Protein AF-A0A846VZ13-F1 (afdb_monomer_lite)

InterPro domains:
  IPR014347 Tautomerase/MIF superfamily [G3DSA:3.30.429.10] (1-53)
  IPR014347 Tautomerase/MIF superfamily [SSF55331] (3-54)

Secondary structure (DSSP, 8-state):
--HHHHHHHHHHHHHHHHHTSS-GGGGT-TTT------PPPTTS-EETTEE--HHHHHHHH--

Foldseek 3Di:
DDPVVVVVVLVVVLVVVLVVDPHSVLSVDPVRDDDDDDDDPQQNDDDPRDRDGPVNVCVVVVD

Organism: NCBI:txid356147

Sequence (63 aa):
MNDDKRRDIVRRVNRVLADADEDPARFADAATAWVHINEIPEGNWGAGGEIVRIEDIVALVSS

Structure (mmCIF, N/CA/C/O backbone):
data_AF-A0A846VZ13-F1
#
_entry.id   AF-A0A846VZ13-F1
#
loop_
_atom_site.group_PDB
_atom_site.id
_atom_site.type_symbol
_atom_site.label_atom_id
_atom_site.label_alt_id
_atom_site.label_comp_id
_atom_site.label_asym_id
_atom_site.label_entity_id
_atom_site.label_seq_id
_atom_site.pdbx_PDB_ins_code
_atom_site.Cartn_x
_atom_site.Cartn_y
_atom_site.Cartn_z
_atom_site.occupancy
_atom_site.B_iso_or_equiv
_atom_site.auth_seq_id
_atom_site.auth_comp_id
_atom_site.auth_asym_id
_atom_site.auth_atom_id
_atom_site.pdbx_PDB_model_num
ATOM 1 N N . MET A 1 1 ? -6.084 -6.385 9.145 1.00 86.62 1 MET A N 1
ATOM 2 C CA . MET A 1 1 ? -5.817 -6.908 7.783 1.00 86.62 1 MET A CA 1
ATOM 3 C C . MET A 1 1 ? -5.360 -8.370 7.857 1.00 86.62 1 MET A C 1
ATOM 5 O O . MET A 1 1 ? -4.780 -8.738 8.873 1.00 86.62 1 MET A O 1
ATOM 9 N N . ASN A 1 2 ? -5.623 -9.201 6.836 1.00 94.62 2 ASN A N 1
ATOM 10 C CA . ASN A 1 2 ? -5.102 -10.580 6.744 1.00 94.62 2 ASN A CA 1
ATOM 11 C C . ASN A 1 2 ? -3.921 -10.680 5.755 1.00 94.62 2 ASN A C 1
ATOM 13 O O . ASN A 1 2 ? -3.608 -9.717 5.050 1.00 94.62 2 ASN A O 1
ATOM 17 N N . ASP A 1 3 ? -3.274 -11.841 5.697 1.00 96.62 3 ASP A N 1
ATOM 18 C CA . ASP A 1 3 ? -2.052 -12.027 4.905 1.00 96.62 3 ASP A CA 1
ATOM 19 C C . ASP A 1 3 ? -2.293 -12.024 3.396 1.00 96.62 3 ASP A C 1
ATOM 21 O O . ASP A 1 3 ? -1.461 -11.507 2.650 1.00 96.62 3 ASP A O 1
ATOM 25 N N . ASP A 1 4 ? -3.452 -12.500 2.938 1.00 97.50 4 ASP A N 1
ATOM 26 C CA . ASP A 1 4 ? -3.827 -12.426 1.523 1.00 97.50 4 ASP A CA 1
ATOM 27 C C . ASP A 1 4 ? -3.898 -10.974 1.051 1.00 97.50 4 ASP A C 1
ATOM 29 O O . ASP A 1 4 ? -3.382 -10.623 -0.014 1.00 97.50 4 ASP A O 1
ATOM 33 N N . LYS A 1 5 ? -4.473 -10.093 1.877 1.00 96.19 5 LYS A N 1
ATOM 34 C CA . LYS A 1 5 ? -4.544 -8.669 1.560 1.00 96.19 5 LYS A 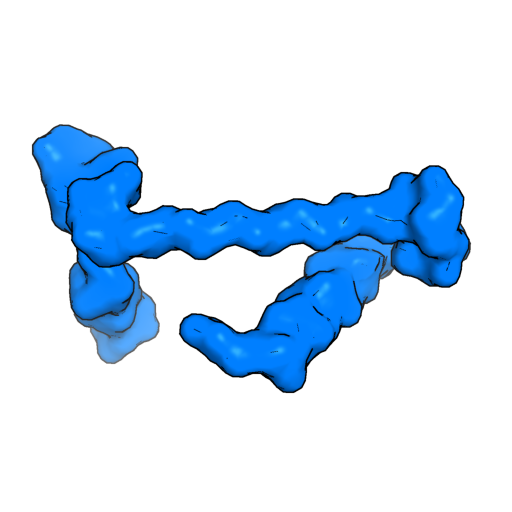CA 1
ATOM 35 C C . LYS A 1 5 ? -3.168 -8.007 1.601 1.00 96.19 5 LYS A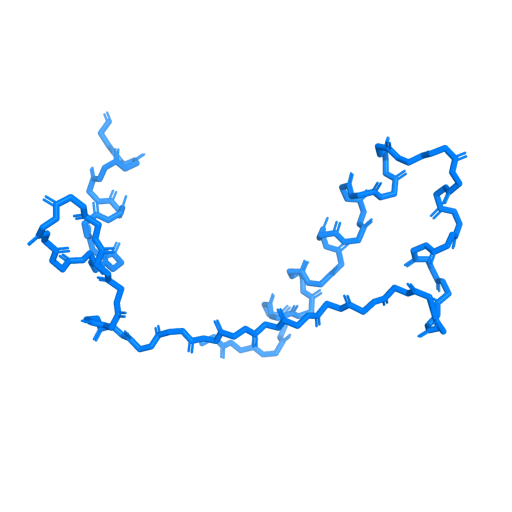 C 1
ATOM 37 O O . LYS A 1 5 ? -2.869 -7.209 0.714 1.00 96.19 5 LYS A O 1
ATOM 42 N N . ARG A 1 6 ? -2.311 -8.365 2.567 1.00 96.88 6 ARG A N 1
ATOM 43 C CA . ARG A 1 6 ? -0.912 -7.894 2.612 1.00 96.88 6 ARG A CA 1
ATOM 44 C C . ARG A 1 6 ? -0.152 -8.312 1.353 1.00 96.88 6 ARG A C 1
ATOM 46 O O . ARG A 1 6 ? 0.521 -7.483 0.746 1.00 96.88 6 ARG A O 1
ATOM 53 N N . ARG A 1 7 ? -0.318 -9.561 0.910 1.00 96.50 7 ARG A N 1
ATOM 54 C CA . ARG A 1 7 ? 0.299 -10.085 -0.316 1.00 96.50 7 ARG A CA 1
ATOM 55 C C . ARG A 1 7 ? -0.161 -9.329 -1.561 1.00 96.50 7 ARG A C 1
ATOM 57 O O . ARG A 1 7 ? 0.673 -8.980 -2.395 1.00 96.50 7 ARG A O 1
ATOM 64 N N . ASP A 1 8 ? -1.461 -9.053 -1.684 1.00 97.31 8 ASP A N 1
ATOM 65 C CA . ASP A 1 8 ? -1.990 -8.259 -2.802 1.00 97.31 8 ASP A CA 1
ATOM 66 C C . ASP A 1 8 ? -1.393 -6.844 -2.827 1.00 97.31 8 ASP A C 1
ATOM 68 O O . ASP A 1 8 ? -0.969 -6.380 -3.886 1.00 97.31 8 ASP A O 1
ATOM 72 N N . ILE A 1 9 ? -1.286 -6.182 -1.666 1.00 96.69 9 ILE A N 1
ATOM 73 C CA . ILE A 1 9 ? -0.670 -4.850 -1.552 1.00 96.69 9 ILE A CA 1
ATOM 74 C C . ILE A 1 9 ? 0.781 -4.880 -2.040 1.00 96.69 9 ILE A C 1
ATOM 76 O O . ILE A 1 9 ? 1.121 -4.108 -2.935 1.00 96.69 9 ILE A O 1
ATOM 80 N N . VAL A 1 10 ? 1.612 -5.793 -1.521 1.00 95.88 10 VAL A N 1
ATOM 81 C CA . VAL A 1 10 ? 3.025 -5.924 -1.932 1.00 95.88 10 VAL A CA 1
ATOM 82 C C . VAL A 1 10 ? 3.135 -6.106 -3.447 1.00 95.88 10 VAL A C 1
ATOM 84 O O . VAL A 1 10 ? 3.881 -5.387 -4.112 1.00 95.88 10 VAL A O 1
ATOM 87 N N . ARG A 1 11 ? 2.333 -7.014 -4.019 1.00 95.69 11 ARG A N 1
ATOM 88 C CA . ARG A 1 11 ? 2.340 -7.290 -5.462 1.00 95.69 11 ARG A CA 1
ATOM 89 C C . ARG A 1 11 ? 1.952 -6.064 -6.287 1.00 95.69 11 ARG A C 1
ATOM 91 O O . ARG A 1 11 ? 2.566 -5.791 -7.317 1.00 95.69 11 ARG A O 1
ATOM 98 N N . ARG A 1 12 ? 0.902 -5.349 -5.876 1.00 97.06 12 ARG A N 1
ATOM 99 C CA . ARG A 1 12 ? 0.387 -4.185 -6.609 1.00 97.06 12 ARG A CA 1
ATOM 100 C C . ARG A 1 12 ? 1.345 -3.004 -6.547 1.00 97.06 12 ARG A C 1
ATOM 102 O O . ARG A 1 12 ? 1.525 -2.364 -7.577 1.00 97.06 12 ARG A O 1
ATOM 109 N N . VAL A 1 13 ? 1.951 -2.747 -5.388 1.00 96.38 13 VAL A N 1
ATOM 110 C CA . VAL A 1 13 ? 2.957 -1.689 -5.220 1.00 96.38 13 VAL A CA 1
ATOM 111 C C . VAL A 1 13 ? 4.152 -1.948 -6.135 1.00 96.38 13 VAL A C 1
ATOM 113 O O . VAL A 1 13 ? 4.472 -1.085 -6.946 1.00 96.38 13 VAL A O 1
ATOM 116 N N . ASN A 1 14 ? 4.739 -3.152 -6.096 1.00 96.12 14 ASN A N 1
ATOM 117 C CA . ASN A 1 14 ? 5.870 -3.489 -6.968 1.00 96.12 14 ASN A CA 1
ATOM 118 C C . ASN A 1 14 ? 5.518 -3.359 -8.452 1.00 96.12 14 ASN A C 1
ATOM 120 O O . ASN A 1 14 ? 6.314 -2.823 -9.211 1.00 96.12 14 ASN A O 1
ATOM 124 N N . ARG A 1 15 ? 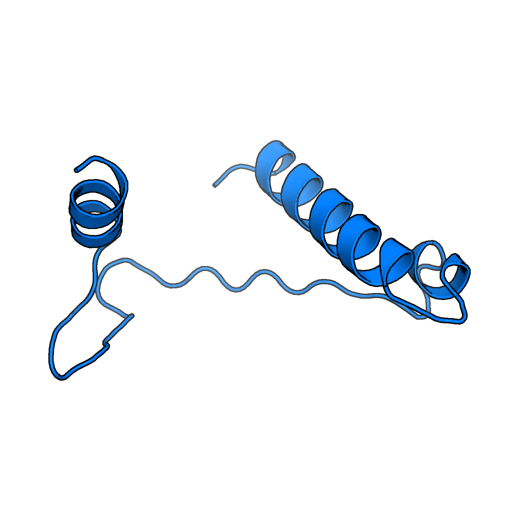4.319 -3.792 -8.868 1.00 96.31 15 ARG A N 1
ATOM 125 C CA . ARG A 1 15 ? 3.882 -3.647 -10.264 1.00 96.31 15 ARG A CA 1
ATOM 126 C C . ARG A 1 15 ? 3.801 -2.182 -10.695 1.00 96.31 15 ARG A C 1
ATOM 128 O O . ARG A 1 15 ? 4.340 -1.843 -11.734 1.00 96.31 15 ARG A O 1
ATOM 135 N N . VAL A 1 16 ? 3.150 -1.327 -9.903 1.00 97.50 16 VAL A N 1
ATOM 136 C CA . VAL A 1 16 ? 2.992 0.099 -10.246 1.00 97.50 16 VAL A CA 1
ATOM 137 C C . VAL A 1 16 ? 4.345 0.797 -10.350 1.00 97.50 16 VAL A C 1
ATOM 139 O O . VAL A 1 16 ? 4.533 1.621 -11.237 1.00 97.50 16 VAL A O 1
ATOM 142 N N . LEU A 1 17 ? 5.283 0.469 -9.459 1.00 96.06 17 LEU A N 1
ATOM 143 C CA . LEU A 1 17 ? 6.623 1.044 -9.510 1.00 96.06 17 LEU A CA 1
ATOM 144 C C . LEU A 1 17 ? 7.428 0.509 -10.700 1.00 96.06 17 LEU A C 1
ATOM 146 O O . LEU A 1 17 ? 8.071 1.300 -11.374 1.00 96.06 17 LEU A O 1
ATOM 150 N N . ALA A 1 18 ? 7.340 -0.790 -11.002 1.00 96.38 18 ALA A N 1
ATOM 151 C CA . ALA A 1 18 ? 7.984 -1.386 -12.171 1.00 96.38 18 ALA A CA 1
ATOM 152 C C . ALA A 1 18 ? 7.482 -0.773 -13.488 1.00 96.38 18 ALA A C 1
ATOM 154 O O . ALA A 1 18 ? 8.287 -0.486 -14.364 1.00 96.38 18 ALA A O 1
ATOM 155 N N . ASP A 1 19 ? 6.175 -0.519 -13.609 1.00 97.38 19 ASP A N 1
ATOM 156 C CA . ASP A 1 19 ? 5.577 0.110 -14.796 1.00 97.38 19 ASP A CA 1
ATOM 157 C C . ASP A 1 19 ? 6.087 1.552 -15.029 1.00 97.38 19 ASP A C 1
ATOM 159 O O . ASP A 1 19 ? 5.979 2.070 -16.140 1.00 97.38 19 ASP A O 1
ATOM 163 N N . ALA A 1 20 ? 6.620 2.206 -13.991 1.00 97.00 20 ALA A N 1
ATOM 164 C CA . ALA A 1 20 ? 7.106 3.585 -14.026 1.00 97.00 20 ALA A CA 1
ATOM 165 C C . ALA A 1 20 ? 8.643 3.710 -14.045 1.00 97.00 20 ALA A C 1
ATOM 167 O O . ALA A 1 20 ? 9.150 4.831 -14.096 1.00 97.00 20 ALA A O 1
ATOM 168 N N . ASP A 1 21 ? 9.379 2.599 -13.966 1.00 96.81 21 ASP A N 1
ATOM 169 C CA . ASP A 1 21 ? 10.839 2.582 -13.836 1.00 96.81 21 ASP A CA 1
ATOM 170 C C . ASP A 1 21 ? 11.541 2.310 -15.175 1.00 96.81 21 ASP A C 1
ATOM 172 O O . ASP A 1 21 ? 11.009 1.617 -16.043 1.00 96.81 21 ASP A O 1
ATOM 176 N N . GLU A 1 22 ? 12.757 2.832 -15.340 1.00 96.81 22 GLU A N 1
ATOM 177 C CA . GLU A 1 22 ? 13.591 2.578 -16.523 1.00 96.81 22 GLU A CA 1
ATOM 178 C C . GLU A 1 22 ? 14.170 1.151 -16.531 1.00 96.81 22 GLU A C 1
ATOM 180 O O . GLU A 1 22 ? 14.417 0.597 -17.604 1.00 96.81 22 GLU A O 1
ATOM 185 N N . ASP A 1 23 ? 14.329 0.530 -15.353 1.00 96.25 23 ASP A N 1
ATOM 186 C CA . ASP A 1 23 ? 14.664 -0.887 -15.177 1.00 96.25 23 ASP A CA 1
ATOM 187 C C . ASP A 1 23 ? 13.590 -1.611 -14.335 1.00 96.25 23 ASP A C 1
ATOM 189 O O . ASP A 1 23 ? 13.747 -1.823 -13.127 1.00 96.25 23 ASP A O 1
ATOM 193 N N . PRO A 1 24 ? 12.482 -2.052 -14.958 1.00 95.38 24 PRO A N 1
ATOM 194 C CA . PRO A 1 24 ? 11.393 -2.735 -14.259 1.00 95.38 24 PRO A CA 1
ATOM 195 C C . PRO A 1 24 ? 11.806 -4.059 -13.595 1.00 95.38 24 PRO A C 1
ATOM 197 O O . PRO A 1 24 ? 11.165 -4.506 -12.639 1.00 95.38 24 PRO A O 1
ATOM 200 N N . ALA A 1 25 ? 12.862 -4.718 -14.090 1.00 94.19 25 ALA A N 1
ATOM 201 C CA . ALA A 1 25 ? 13.246 -6.058 -13.648 1.00 94.19 25 ALA A CA 1
ATOM 202 C C . ALA A 1 25 ? 13.734 -6.077 -12.191 1.00 94.19 25 ALA A C 1
ATOM 204 O O . ALA A 1 25 ? 13.527 -7.068 -11.483 1.00 94.19 25 ALA A O 1
ATOM 205 N N . ARG A 1 26 ? 14.283 -4.958 -11.700 1.00 94.44 26 ARG A N 1
ATOM 206 C CA . ARG A 1 26 ? 14.744 -4.808 -10.311 1.00 94.44 26 ARG A CA 1
ATOM 207 C C . ARG A 1 26 ? 13.640 -4.979 -9.259 1.00 94.44 26 ARG A C 1
ATOM 209 O O . ARG A 1 26 ? 13.944 -5.135 -8.081 1.00 94.44 26 ARG A O 1
ATOM 216 N N . PHE A 1 27 ? 12.364 -4.936 -9.647 1.00 94.81 27 PHE A N 1
ATOM 217 C CA . PHE A 1 27 ? 11.229 -5.160 -8.741 1.00 94.81 27 PHE A CA 1
ATOM 218 C C . PHE A 1 27 ? 10.809 -6.630 -8.618 1.00 94.81 27 PHE A C 1
ATOM 220 O O . PHE A 1 27 ? 10.004 -6.965 -7.745 1.00 94.81 27 PHE A O 1
ATOM 227 N N . ALA A 1 28 ? 11.334 -7.503 -9.482 1.00 87.31 28 ALA A N 1
ATOM 228 C CA . ALA A 1 28 ? 11.146 -8.950 -9.396 1.00 87.31 28 ALA A CA 1
ATOM 229 C C . ALA A 1 28 ? 12.266 -9.647 -8.602 1.00 87.31 28 ALA A C 1
ATOM 231 O O . ALA A 1 28 ? 12.078 -10.782 -8.163 1.00 87.31 28 ALA A O 1
ATOM 232 N N . ASP A 1 29 ? 13.406 -8.980 -8.403 1.00 88.25 29 ASP A N 1
ATOM 233 C CA . ASP A 1 29 ? 14.528 -9.487 -7.613 1.00 88.25 29 ASP A CA 1
ATOM 234 C C . ASP A 1 29 ? 14.345 -9.165 -6.115 1.00 88.25 29 ASP A C 1
ATOM 236 O O . ASP A 1 29 ? 14.158 -8.019 -5.694 1.00 88.25 29 ASP A O 1
ATOM 240 N N . ALA A 1 30 ? 14.399 -10.214 -5.292 1.00 80.50 30 ALA A N 1
ATOM 241 C CA . ALA A 1 30 ? 14.234 -10.136 -3.845 1.00 80.50 30 ALA A CA 1
ATOM 242 C C . ALA A 1 30 ? 15.371 -9.373 -3.140 1.00 80.50 30 ALA A C 1
ATOM 244 O O . ALA A 1 30 ? 15.193 -8.944 -1.999 1.00 80.50 30 ALA A O 1
ATOM 245 N N . ALA A 1 31 ? 16.528 -9.198 -3.783 1.00 89.44 31 ALA A N 1
ATOM 246 C CA . ALA A 1 31 ? 17.650 -8.452 -3.218 1.00 89.44 31 ALA A CA 1
ATOM 247 C C . ALA A 1 31 ? 17.479 -6.925 -3.310 1.00 89.44 31 ALA A C 1
ATOM 249 O O . ALA A 1 31 ? 18.155 -6.196 -2.586 1.00 89.44 31 ALA A O 1
ATOM 250 N N . THR A 1 32 ? 16.595 -6.432 -4.184 1.00 91.38 32 THR A N 1
ATOM 251 C CA . THR A 1 32 ? 16.573 -5.018 -4.603 1.00 91.38 32 THR A CA 1
ATOM 252 C C . THR A 1 32 ? 15.261 -4.292 -4.323 1.00 91.38 32 THR A C 1
ATOM 254 O O . THR A 1 32 ? 15.265 -3.063 -4.256 1.00 91.38 32 THR A O 1
ATOM 257 N N . ALA A 1 33 ? 14.143 -5.003 -4.143 1.00 91.81 33 ALA A N 1
ATOM 258 C CA . ALA A 1 33 ? 12.837 -4.380 -3.917 1.00 91.81 33 ALA A CA 1
ATOM 259 C C . ALA A 1 33 ? 12.113 -4.950 -2.692 1.00 91.81 33 ALA A C 1
ATOM 261 O O . ALA A 1 33 ? 11.610 -6.075 -2.706 1.00 91.81 33 ALA A O 1
ATOM 262 N N . TRP A 1 34 ? 12.013 -4.137 -1.636 1.00 94.25 34 TRP A N 1
ATOM 263 C CA . TRP A 1 34 ? 11.324 -4.481 -0.391 1.00 94.25 34 TRP A CA 1
ATOM 264 C C . TRP A 1 34 ? 10.137 -3.550 -0.143 1.00 94.25 34 TRP A C 1
ATOM 266 O O . TRP A 1 34 ? 10.209 -2.347 -0.387 1.00 94.25 34 TRP A O 1
ATOM 276 N N . VAL A 1 35 ? 9.046 -4.109 0.384 1.00 94.31 35 VAL A N 1
ATOM 277 C CA . VAL A 1 35 ? 7.839 -3.362 0.758 1.00 94.31 35 VAL A CA 1
ATOM 278 C C . VAL A 1 35 ? 7.599 -3.546 2.249 1.00 94.31 35 VAL A C 1
ATOM 280 O O . VAL A 1 35 ? 7.379 -4.663 2.715 1.00 94.31 35 VAL A O 1
ATOM 283 N N . HIS A 1 36 ? 7.627 -2.449 3.000 1.00 94.81 36 HIS A N 1
ATOM 284 C CA . HIS A 1 36 ? 7.312 -2.448 4.426 1.00 94.81 36 HIS A CA 1
ATOM 285 C C . HIS A 1 36 ? 5.879 -1.959 4.634 1.00 94.81 36 HIS A C 1
ATOM 287 O O . HIS A 1 36 ? 5.519 -0.865 4.202 1.00 94.81 36 HIS A O 1
ATOM 293 N N . ILE A 1 37 ? 5.061 -2.769 5.306 1.00 95.31 37 ILE A N 1
ATOM 294 C CA . ILE A 1 37 ? 3.689 -2.415 5.676 1.00 95.31 37 ILE A CA 1
ATOM 295 C C . ILE A 1 37 ? 3.679 -2.077 7.165 1.00 95.31 37 ILE A C 1
ATOM 297 O O . ILE A 1 37 ? 3.823 -2.968 7.998 1.00 95.31 37 ILE A O 1
ATOM 301 N N . ASN A 1 38 ? 3.480 -0.800 7.485 1.00 93.88 38 ASN A N 1
ATOM 302 C CA . ASN A 1 38 ? 3.352 -0.318 8.858 1.00 93.88 38 ASN A CA 1
ATOM 303 C C . ASN A 1 38 ? 1.883 0.013 9.132 1.00 93.88 38 ASN A C 1
ATOM 305 O O . ASN A 1 38 ? 1.362 1.001 8.618 1.00 93.88 38 ASN A O 1
ATOM 309 N N . GLU A 1 39 ? 1.202 -0.832 9.905 1.00 91.44 39 GLU A N 1
ATOM 310 C CA . GLU A 1 39 ? -0.184 -0.579 10.303 1.00 91.44 39 GLU A CA 1
ATOM 311 C C . GLU A 1 39 ? -0.215 0.494 11.401 1.00 91.44 39 GLU A C 1
ATOM 313 O O . GLU A 1 39 ? 0.475 0.383 12.415 1.00 91.44 39 GLU A O 1
ATOM 318 N N . ILE A 1 40 ? -1.021 1.535 11.194 1.00 92.25 40 ILE A N 1
ATOM 319 C CA . ILE A 1 40 ? -1.239 2.604 12.170 1.00 92.25 40 ILE A CA 1
ATOM 320 C C . ILE A 1 40 ? -2.566 2.319 12.878 1.00 92.25 40 ILE A C 1
ATOM 322 O O . ILE A 1 40 ? -3.590 2.226 12.199 1.00 92.25 40 ILE A O 1
ATOM 326 N N . PRO A 1 41 ? -2.581 2.145 14.213 1.00 92.31 41 PRO A N 1
ATOM 327 C CA . PRO A 1 41 ? -3.827 1.981 14.951 1.00 92.31 41 PRO A CA 1
ATOM 328 C C . PRO A 1 41 ? -4.758 3.180 14.759 1.00 92.31 41 PRO A C 1
ATOM 330 O O . PRO A 1 41 ? -4.305 4.324 14.678 1.00 92.31 41 PRO A O 1
ATOM 333 N N . GLU A 1 42 ? -6.065 2.922 14.746 1.00 94.12 42 GLU A N 1
ATOM 334 C CA . GLU A 1 42 ? -7.072 3.976 14.643 1.00 94.12 42 GLU A CA 1
ATOM 335 C C . GLU A 1 42 ? -6.862 5.048 15.716 1.00 94.12 42 GLU A C 1
ATOM 337 O O . GLU A 1 42 ? -6.840 4.761 16.916 1.00 94.12 42 GLU A O 1
ATOM 342 N N . GLY A 1 43 ? -6.782 6.306 15.283 1.00 93.88 43 GLY A N 1
ATOM 343 C CA . GLY A 1 43 ? -6.567 7.451 16.167 1.00 93.88 43 GLY A CA 1
ATOM 344 C C . GLY A 1 43 ? -5.124 7.910 16.304 1.00 93.88 43 GLY A C 1
ATOM 345 O O . GLY A 1 43 ? -4.893 8.981 16.854 1.00 93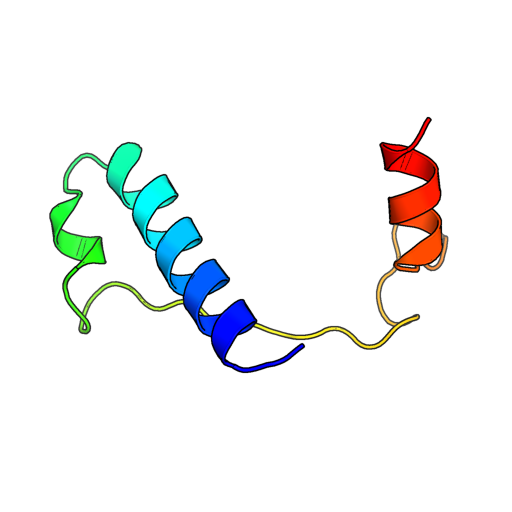.88 43 GLY A O 1
ATOM 346 N N . ASN A 1 44 ? -4.172 7.146 15.767 1.00 95.12 44 ASN A N 1
ATOM 347 C CA . ASN A 1 44 ? -2.756 7.513 15.761 1.00 95.12 44 ASN A CA 1
ATOM 348 C C . ASN A 1 44 ? -2.335 8.242 14.475 1.00 95.12 44 ASN A C 1
ATOM 350 O O . ASN A 1 44 ? -1.156 8.545 14.301 1.00 95.12 44 ASN A O 1
ATOM 354 N N . TRP A 1 45 ? -3.280 8.522 13.575 1.00 94.81 45 TRP A N 1
ATOM 355 C CA . TRP A 1 45 ? -3.063 9.343 12.390 1.00 94.81 45 TRP A CA 1
ATOM 356 C C . TRP A 1 45 ? -3.774 10.685 12.553 1.00 94.81 45 TRP A C 1
ATOM 358 O O . TRP A 1 45 ? -4.969 10.730 12.843 1.00 94.81 45 TRP A O 1
ATOM 368 N N . GLY A 1 46 ? -3.039 11.779 12.355 1.00 94.31 46 GLY A N 1
ATOM 369 C CA . GLY A 1 46 ? -3.576 13.133 12.416 1.00 94.31 46 GLY A CA 1
ATOM 370 C C . GLY A 1 46 ? -3.206 13.939 11.178 1.00 94.31 46 GLY A C 1
ATOM 371 O O . GLY A 1 46 ? -2.098 13.814 10.656 1.00 94.31 46 GLY A O 1
ATOM 372 N N . ALA A 1 47 ? -4.133 14.769 10.710 1.00 93.31 47 ALA A N 1
ATOM 373 C CA . ALA A 1 47 ? -3.928 15.685 9.593 1.00 93.31 47 ALA A CA 1
ATOM 374 C C . ALA A 1 47 ? -4.793 16.937 9.783 1.00 93.31 47 ALA A C 1
ATOM 376 O O . ALA A 1 47 ? -5.920 16.853 10.256 1.00 93.31 47 ALA A O 1
ATOM 377 N N . GLY A 1 48 ? -4.266 18.115 9.438 1.00 93.00 48 GLY A N 1
ATOM 378 C CA . GLY A 1 48 ? -5.030 19.369 9.524 1.00 93.00 48 GLY A CA 1
ATOM 379 C C . GLY A 1 48 ? -5.443 19.794 10.941 1.00 93.00 48 GLY A C 1
ATOM 380 O O . GLY A 1 48 ? -6.332 20.623 11.076 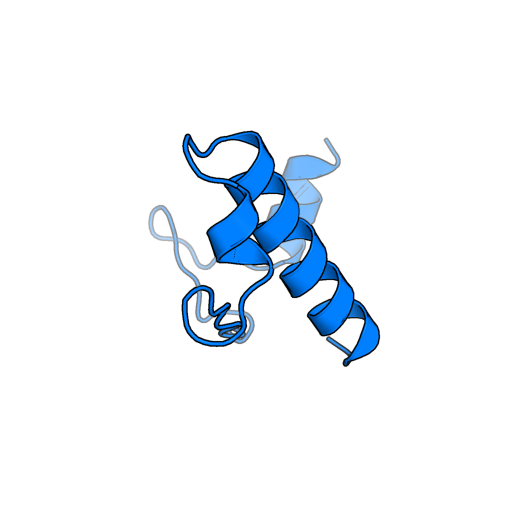1.00 93.00 48 GLY A O 1
ATOM 381 N N . GLY A 1 49 ? -4.809 19.248 11.983 1.00 95.31 49 GLY A N 1
ATOM 382 C CA . GLY A 1 49 ? -5.176 19.500 13.383 1.00 95.31 49 GLY A CA 1
ATOM 383 C C . GLY A 1 49 ? -6.204 18.521 13.955 1.00 95.31 49 GLY A C 1
ATOM 384 O O . GLY A 1 49 ? -6.470 18.580 15.149 1.00 95.31 49 GLY A O 1
ATOM 385 N N . GLU A 1 50 ? -6.707 17.590 13.143 1.00 95.31 50 GLU A N 1
ATOM 386 C CA . GLU A 1 50 ? -7.714 16.608 13.543 1.00 95.31 50 GLU A CA 1
ATOM 387 C C . GLU A 1 50 ? -7.154 15.184 13.530 1.00 95.31 50 GLU A C 1
ATOM 389 O O . GLU A 1 50 ? -6.199 14.866 12.811 1.00 95.31 50 GLU A O 1
ATOM 394 N N . ILE A 1 51 ? -7.774 14.311 14.3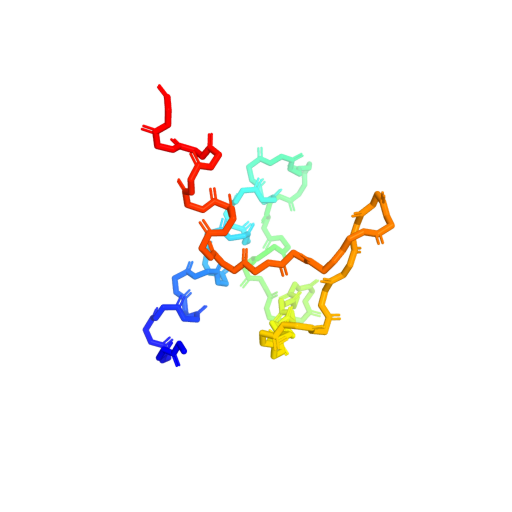23 1.00 96.00 51 ILE A N 1
ATOM 395 C CA . ILE A 1 51 ? -7.558 12.867 14.232 1.00 96.00 51 ILE A CA 1
ATOM 396 C C . ILE A 1 51 ? -8.326 12.356 13.016 1.00 96.00 51 ILE A C 1
ATOM 398 O O . ILE A 1 51 ? -9.525 12.586 12.919 1.00 96.00 51 ILE A O 1
ATOM 402 N N . VAL A 1 52 ? -7.652 11.618 12.134 1.00 95.00 52 VAL A N 1
ATOM 403 C CA . VAL A 1 52 ? -8.291 10.982 10.976 1.00 95.00 52 VAL A CA 1
ATOM 404 C C . VAL A 1 52 ? -8.487 9.501 11.262 1.00 95.00 52 VAL A C 1
ATOM 406 O O . VAL A 1 52 ? -7.537 8.780 11.584 1.00 95.00 52 VAL A O 1
ATOM 409 N N . ARG A 1 53 ? -9.727 9.048 11.128 1.00 94.75 53 ARG A N 1
ATOM 410 C CA . ARG A 1 53 ? -10.150 7.652 11.240 1.00 94.75 53 ARG A CA 1
ATOM 411 C C . ARG A 1 53 ? -10.440 7.068 9.862 1.00 94.75 53 ARG A C 1
ATOM 413 O O . ARG A 1 53 ? -10.692 7.795 8.900 1.00 94.75 53 ARG A O 1
ATOM 420 N N . ILE A 1 54 ? -10.473 5.739 9.761 1.00 92.56 54 ILE A N 1
ATOM 421 C CA . ILE A 1 54 ? -10.919 5.061 8.528 1.00 92.56 54 ILE A CA 1
ATOM 422 C C . ILE A 1 54 ? -12.341 5.498 8.142 1.00 92.56 54 ILE A C 1
ATOM 424 O O . ILE A 1 54 ? -12.623 5.664 6.958 1.00 92.56 54 ILE A O 1
ATOM 428 N N . GLU A 1 55 ? -13.221 5.723 9.119 1.00 93.62 55 GLU A N 1
ATOM 429 C CA . GLU A 1 55 ? -14.599 6.179 8.888 1.00 93.62 55 GLU A CA 1
ATOM 430 C C . GLU A 1 55 ? -14.653 7.552 8.199 1.00 93.62 55 GLU A C 1
ATOM 432 O O . GLU A 1 55 ? -15.436 7.729 7.265 1.00 93.62 55 GLU A O 1
ATOM 437 N N . ASP A 1 56 ? -13.764 8.479 8.571 1.00 93.31 56 ASP A N 1
ATOM 438 C CA . ASP A 1 56 ? -13.662 9.802 7.939 1.00 93.31 56 ASP A CA 1
ATOM 439 C C . ASP A 1 56 ? -13.225 9.681 6.473 1.00 93.31 56 ASP A C 1
ATOM 441 O O . ASP A 1 56 ? -13.767 10.343 5.586 1.00 93.31 56 ASP A O 1
ATOM 445 N N . ILE A 1 57 ? -12.272 8.782 6.195 1.00 90.94 57 ILE A N 1
ATOM 446 C CA . ILE A 1 57 ? -11.807 8.497 4.830 1.00 90.94 57 ILE A CA 1
ATOM 447 C C . ILE A 1 57 ? -12.943 7.894 3.997 1.00 90.94 57 ILE A C 1
ATOM 449 O O . ILE A 1 57 ? -13.138 8.296 2.851 1.00 90.94 57 ILE A O 1
ATOM 453 N N . VAL A 1 58 ? -13.706 6.947 4.556 1.00 94.38 58 VAL A N 1
ATOM 454 C CA . VAL A 1 58 ? -14.859 6.337 3.874 1.00 94.38 58 VAL A CA 1
ATOM 455 C C . VAL A 1 58 ? -15.920 7.387 3.551 1.00 94.38 58 VAL A C 1
ATOM 457 O O . VAL A 1 58 ? -16.412 7.406 2.421 1.00 94.38 58 VAL A O 1
ATOM 460 N N . ALA A 1 59 ? -16.245 8.269 4.501 1.00 94.25 59 ALA A N 1
ATOM 461 C CA . ALA A 1 59 ? -17.193 9.361 4.291 1.00 94.25 59 ALA A CA 1
ATOM 462 C C . ALA A 1 59 ? -16.742 10.307 3.163 1.00 94.25 59 ALA A C 1
ATOM 464 O O . ALA A 1 59 ? -17.568 10.709 2.348 1.00 94.25 59 ALA A O 1
ATOM 465 N N . LEU A 1 60 ? -15.438 10.599 3.075 1.00 91.19 60 LEU A N 1
ATOM 466 C CA . LEU A 1 60 ? -14.861 11.448 2.030 1.00 91.19 60 LEU A CA 1
ATOM 467 C C . LEU A 1 60 ? -14.926 10.825 0.627 1.00 91.19 60 LEU A C 1
ATOM 469 O O . LEU A 1 60 ? -15.169 11.537 -0.339 1.00 91.19 60 LEU A O 1
ATOM 473 N N . VAL A 1 61 ? -14.655 9.524 0.481 1.00 94.12 61 VAL A N 1
ATOM 474 C CA . VAL A 1 61 ? -14.574 8.882 -0.852 1.00 94.12 61 VAL A CA 1
ATOM 475 C C . VAL A 1 61 ? -15.904 8.323 -1.359 1.00 94.12 61 VAL A C 1
ATOM 477 O O . VAL A 1 61 ? -15.982 7.907 -2.513 1.00 94.12 61 VAL A O 1
ATOM 480 N N . SER A 1 62 ? -16.927 8.264 -0.504 1.00 91.69 62 SER A N 1
ATOM 481 C CA . SER A 1 62 ? -18.257 7.738 -0.854 1.00 91.69 62 SER A CA 1
ATOM 482 C C . SER A 1 62 ? -19.271 8.828 -1.225 1.00 91.69 62 SER A C 1
ATOM 484 O O . SER A 1 62 ? -20.411 8.490 -1.546 1.00 91.69 62 SER A O 1
ATOM 486 N N . SER A 1 63 ? -18.882 10.106 -1.153 1.00 66.44 63 SER A N 1
ATOM 487 C CA . SER A 1 63 ? -19.669 11.264 -1.606 1.00 66.44 63 SER A CA 1
ATOM 488 C C . SER A 1 63 ? -19.529 11.494 -3.106 1.00 66.44 63 SER A C 1
ATOM 490 O O . SER A 1 63 ? -20.561 11.765 -3.756 1.00 66.44 63 SER A O 1
#

pLDDT: mean 93.72, std 4.56, range [66.44, 97.5]

Radius of gyration: 15.76 Å; chains: 1; bounding box: 37×32×33 Å